Protein AF-A0A2N5A278-F1 (afdb_monomer_lite)

InterPro domains:
  IPR036259 MFS transporter superfamily [G3DSA:1.20.1250.20] (1-153)
  IPR036259 MFS transporter superfamily [SSF103473] (3-148)
  IPR044772 Nitrate transporter [PTHR23515] (12-135)

Sequence (153 aa):
TGIMIIPCVWLGFAVQDTSTPFSVFVIISLLCGFAGANFASSMANISFFFPKAKQGGALGVNGGLGNMGVSVMQLVAPLVVSVSVFAIFGGTGSEQPDGSMLYLENAAWIWVPFLIIFTLAAWFFMNDLSASKASLSEQLPVLKRLHLWIMAL

Secondary structure (DSSP, 8-state):
-GGGHHHHHHHHHHTT-TT--HHHHHHHHHHHHHHHHHHHHHHHHHHTTS-HHHHHHHHHHHHHHHHHHHHHHHHHHHHHTTS-SSGGGT---EE-TTS-EE-TTHHHHTHHHHHHHHHHHHHHH-----PPPPPHHHHGGGGG-HHHHHHH-

Structure (mmCIF, N/CA/C/O backbone):
data_AF-A0A2N5A278-F1
#
_entry.id   AF-A0A2N5A278-F1
#
loop_
_atom_site.group_PDB
_atom_site.id
_atom_site.type_symbol
_atom_site.label_atom_id
_atom_site.label_alt_id
_atom_site.label_comp_id
_atom_site.label_asym_id
_atom_site.label_entity_id
_atom_site.label_seq_id
_atom_site.pdbx_PDB_ins_code
_atom_site.Cartn_x
_atom_site.Cartn_y
_atom_site.Cartn_z
_atom_site.occupancy
_atom_site.B_iso_or_equiv
_atom_site.auth_seq_id
_atom_site.auth_comp_id
_atom_site.auth_asym_id
_atom_site.auth_atom_id
_atom_site.pdbx_PDB_model_num
ATOM 1 N N . THR A 1 1 ? -8.448 1.627 0.475 1.00 80.94 1 THR A N 1
ATOM 2 C CA . THR A 1 1 ? -7.915 0.600 -0.452 1.00 80.94 1 THR A CA 1
ATOM 3 C C . THR A 1 1 ? -7.888 1.060 -1.899 1.00 80.94 1 THR A C 1
ATOM 5 O O . THR A 1 1 ? -6.792 1.272 -2.392 1.00 80.94 1 THR A O 1
ATOM 8 N N . GLY A 1 2 ? -9.026 1.303 -2.566 1.00 89.38 2 GLY A N 1
ATOM 9 C CA . GLY A 1 2 ? -9.052 1.602 -4.013 1.00 89.38 2 GLY A CA 1
ATOM 10 C C . GLY A 1 2 ? -8.199 2.789 -4.482 1.00 89.38 2 GLY A C 1
ATOM 11 O O . GLY A 1 2 ? -7.566 2.704 -5.527 1.00 89.38 2 GLY A O 1
ATOM 12 N N . ILE A 1 3 ? -8.081 3.853 -3.677 1.00 92.88 3 ILE A N 1
ATOM 13 C CA . ILE A 1 3 ? -7.235 5.022 -3.998 1.00 92.88 3 ILE A CA 1
ATOM 14 C C . ILE A 1 3 ? -5.768 4.623 -4.256 1.00 92.88 3 ILE A C 1
ATOM 16 O O . ILE A 1 3 ? -5.098 5.278 -5.044 1.00 92.88 3 ILE A O 1
ATOM 20 N N . MET A 1 4 ? -5.276 3.530 -3.655 1.00 94.94 4 MET A N 1
ATOM 21 C CA . MET A 1 4 ? -3.883 3.072 -3.805 1.00 94.94 4 MET A CA 1
ATOM 22 C C . MET A 1 4 ? -3.556 2.516 -5.184 1.00 94.94 4 MET A C 1
ATOM 24 O O . MET A 1 4 ? -2.386 2.442 -5.542 1.00 94.94 4 MET A O 1
ATOM 28 N N . ILE A 1 5 ? -4.567 2.194 -5.990 1.00 97.25 5 ILE A N 1
ATOM 29 C CA . ILE A 1 5 ? -4.350 1.762 -7.372 1.00 97.25 5 ILE A CA 1
ATOM 30 C C . ILE A 1 5 ? -3.643 2.870 -8.164 1.00 97.25 5 ILE A C 1
ATOM 32 O O . ILE A 1 5 ? -2.734 2.578 -8.933 1.00 97.25 5 ILE A O 1
ATOM 36 N N . ILE A 1 6 ? -4.000 4.137 -7.927 1.00 97.50 6 ILE A N 1
ATOM 37 C CA . ILE A 1 6 ? -3.451 5.290 -8.654 1.00 97.50 6 ILE A CA 1
ATOM 38 C C . ILE A 1 6 ? -1.927 5.408 -8.469 1.00 97.50 6 ILE A C 1
ATOM 40 O O . ILE A 1 6 ? -1.218 5.325 -9.473 1.00 97.50 6 ILE A O 1
ATOM 44 N N . PRO A 1 7 ? -1.384 5.566 -7.241 1.00 97.69 7 PRO A N 1
ATOM 45 C CA . PRO A 1 7 ? 0.060 5.662 -7.063 1.00 97.69 7 PRO A CA 1
ATOM 46 C C . PRO A 1 7 ? 0.798 4.374 -7.443 1.00 97.69 7 PRO A C 1
ATOM 48 O O . PRO A 1 7 ? 1.907 4.476 -7.952 1.00 97.69 7 PRO A O 1
ATOM 51 N N . CYS A 1 8 ? 0.213 3.179 -7.277 1.00 97.38 8 CYS A N 1
ATOM 52 C CA . CYS A 1 8 ? 0.862 1.930 -7.702 1.00 97.38 8 CYS A CA 1
ATOM 53 C C . CYS A 1 8 ? 1.017 1.838 -9.225 1.00 97.38 8 CYS A C 1
ATOM 55 O O . CYS A 1 8 ? 2.090 1.485 -9.712 1.00 97.38 8 CYS A O 1
ATOM 57 N N . VAL A 1 9 ? -0.033 2.170 -9.983 1.00 97.75 9 VAL A N 1
ATOM 58 C CA . VAL A 1 9 ? 0.027 2.177 -11.451 1.00 97.75 9 VAL A CA 1
ATOM 59 C C . VAL A 1 9 ? 1.004 3.246 -11.931 1.00 97.75 9 VAL A C 1
ATOM 61 O O . VAL A 1 9 ? 1.872 2.946 -12.749 1.00 97.75 9 VAL A O 1
ATOM 64 N N . TRP A 1 10 ? 0.906 4.465 -11.387 1.00 98.00 10 TRP A N 1
ATOM 65 C CA . TRP A 1 10 ? 1.773 5.575 -11.780 1.00 98.00 10 TRP A CA 1
ATOM 66 C C . TRP A 1 10 ? 3.245 5.302 -11.464 1.00 98.00 10 TRP A C 1
ATOM 68 O O . TRP A 1 10 ? 4.095 5.546 -12.316 1.00 98.00 10 TRP A O 1
ATOM 78 N N . LEU A 1 11 ? 3.545 4.737 -10.288 1.00 97.94 11 LEU A N 1
ATOM 79 C CA . LEU A 1 11 ? 4.910 4.379 -9.911 1.00 97.94 11 LEU A CA 1
ATOM 80 C C . LEU A 1 11 ? 5.532 3.401 -10.902 1.00 97.94 11 LEU A C 1
ATOM 82 O O . LEU A 1 11 ? 6.676 3.614 -11.284 1.00 97.94 11 LEU A O 1
ATOM 86 N N . GLY A 1 12 ? 4.795 2.377 -11.344 1.00 96.56 12 GLY A N 1
ATOM 87 C CA . GLY A 1 12 ? 5.343 1.412 -12.295 1.00 96.56 12 GLY A CA 1
ATOM 88 C C . GLY A 1 12 ? 5.752 2.049 -13.624 1.00 96.56 12 GLY A C 1
ATOM 89 O O . GLY A 1 12 ? 6.833 1.753 -14.102 1.00 96.56 12 GLY A O 1
ATOM 90 N N . PHE A 1 13 ? 4.993 3.015 -14.151 1.00 97.25 13 PHE A N 1
ATOM 91 C CA . PHE A 1 13 ? 5.435 3.773 -15.331 1.00 97.25 13 PHE A CA 1
ATOM 92 C C . PHE A 1 13 ? 6.591 4.736 -15.020 1.00 97.25 13 PHE A C 1
ATOM 94 O O . PHE A 1 13 ? 7.543 4.837 -15.788 1.00 97.25 13 PHE A O 1
ATOM 101 N N . ALA A 1 14 ? 6.528 5.437 -13.885 1.00 97.62 14 ALA A N 1
ATOM 102 C CA . ALA A 1 14 ? 7.523 6.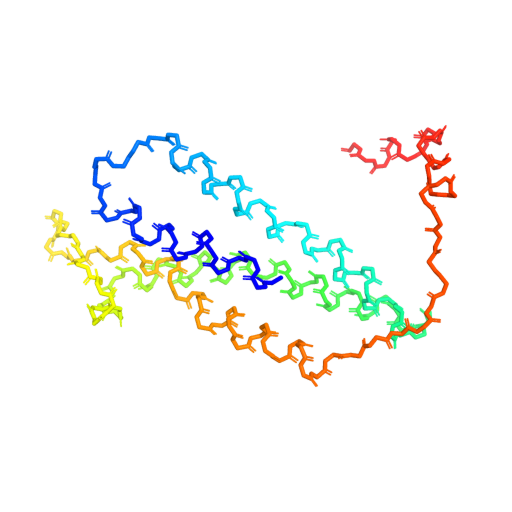435 -13.494 1.00 97.62 14 ALA A CA 1
ATOM 103 C C . ALA A 1 14 ? 8.931 5.840 -13.322 1.00 97.62 14 ALA A C 1
ATOM 105 O O . ALA A 1 14 ? 9.917 6.491 -13.657 1.00 97.62 14 ALA A O 1
ATOM 106 N N . VAL A 1 15 ? 9.045 4.604 -12.822 1.00 96.81 15 VAL A N 1
ATOM 107 C CA . VAL A 1 15 ? 10.352 3.941 -12.645 1.00 96.81 15 VAL A CA 1
ATOM 108 C C . VAL A 1 15 ? 10.974 3.448 -13.952 1.00 96.81 15 VAL A C 1
ATOM 110 O O . VAL A 1 15 ? 12.158 3.122 -13.964 1.00 96.81 15 VAL A O 1
ATOM 113 N N . GLN A 1 16 ? 10.204 3.397 -15.040 1.00 95.56 16 GLN A N 1
ATOM 114 C CA . GLN A 1 16 ? 10.696 2.981 -16.356 1.00 95.56 16 GLN A CA 1
ATOM 115 C C . GLN A 1 16 ? 11.286 4.146 -17.163 1.00 95.56 16 GLN A C 1
ATOM 117 O O . GLN A 1 16 ? 12.056 3.911 -18.092 1.00 95.56 16 GLN A O 1
ATOM 122 N N . ASP A 1 17 ? 10.954 5.392 -16.816 1.00 95.88 17 ASP A N 1
ATOM 123 C CA . ASP A 1 17 ? 11.423 6.592 -17.509 1.00 95.88 17 ASP A CA 1
ATOM 124 C C . ASP A 1 17 ? 12.460 7.346 -16.662 1.00 95.88 17 ASP A C 1
ATOM 126 O O . ASP A 1 17 ? 12.136 7.983 -15.657 1.00 95.88 17 ASP A O 1
ATOM 130 N N . THR A 1 18 ? 13.722 7.310 -17.097 1.00 95.62 18 THR A N 1
ATOM 131 C CA . THR A 1 18 ? 14.852 7.980 -16.428 1.00 95.62 18 THR A CA 1
ATOM 132 C C . THR A 1 18 ? 14.806 9.505 -16.520 1.00 95.62 18 THR A C 1
ATOM 134 O O . THR A 1 18 ? 15.546 10.179 -15.802 1.00 95.62 18 THR A O 1
ATOM 137 N N . SER A 1 19 ? 13.933 10.063 -17.364 1.00 97.81 19 SER A N 1
ATOM 138 C CA . SER A 1 19 ? 13.659 11.499 -17.423 1.00 97.81 19 SER A CA 1
ATOM 139 C C . SER A 1 19 ? 12.638 11.958 -16.375 1.00 97.81 19 SER A C 1
ATOM 141 O O . SER A 1 19 ? 12.473 13.166 -16.179 1.00 97.81 19 SER A O 1
ATOM 143 N N . THR A 1 20 ? 11.997 11.022 -15.657 1.00 98.00 20 THR A N 1
ATOM 144 C CA . THR A 1 20 ? 11.029 11.329 -14.599 1.00 98.00 20 THR A CA 1
ATOM 145 C C . THR A 1 20 ? 11.663 12.213 -13.518 1.00 98.00 20 THR A C 1
ATOM 147 O O . THR A 1 20 ? 12.588 11.783 -12.823 1.00 98.00 20 THR A O 1
ATOM 150 N N . PRO A 1 21 ? 11.159 13.443 -13.303 1.00 98.44 21 PRO A N 1
ATOM 151 C CA . PRO A 1 21 ? 11.721 14.344 -12.306 1.00 98.44 21 PRO A CA 1
ATOM 152 C C . PRO A 1 21 ? 11.546 13.822 -10.878 1.00 98.44 21 PRO A C 1
ATOM 154 O O . PRO A 1 21 ? 10.522 13.234 -10.532 1.00 98.44 21 PRO A O 1
ATOM 157 N N . PHE A 1 22 ? 12.483 14.161 -9.989 1.00 98.31 22 PHE A N 1
ATOM 158 C CA . PHE A 1 22 ? 12.391 13.817 -8.564 1.00 98.31 22 PHE A CA 1
ATOM 159 C C . PHE A 1 22 ? 11.073 14.274 -7.910 1.00 98.31 22 PHE A C 1
ATOM 161 O O . PHE A 1 22 ? 10.514 13.571 -7.070 1.00 98.31 22 PHE A O 1
ATOM 168 N N . SER A 1 23 ? 10.531 15.422 -8.327 1.00 98.50 23 SER A N 1
ATOM 169 C CA . SER A 1 23 ? 9.247 15.934 -7.832 1.00 98.50 23 SER A CA 1
ATOM 170 C C . SER A 1 23 ? 8.076 14.978 -8.086 1.00 98.50 23 SER A C 1
ATOM 172 O O . SER A 1 23 ? 7.170 14.908 -7.257 1.00 98.50 23 SER A O 1
ATOM 174 N N . VAL A 1 24 ? 8.102 14.198 -9.172 1.00 98.62 24 VAL A N 1
ATOM 175 C CA . VAL A 1 24 ? 7.091 13.167 -9.447 1.00 98.62 24 VAL A CA 1
ATOM 176 C C . VAL A 1 24 ? 7.155 12.070 -8.389 1.00 98.62 24 VAL A C 1
ATOM 178 O O . VAL A 1 24 ? 6.129 11.724 -7.806 1.00 98.62 24 VAL A O 1
ATOM 181 N N . PHE A 1 25 ? 8.354 11.587 -8.055 1.00 98.50 25 PHE A N 1
ATOM 182 C CA . PHE A 1 25 ? 8.530 10.593 -6.993 1.00 98.50 25 PHE A CA 1
ATOM 183 C C . PHE A 1 25 ? 8.109 11.121 -5.617 1.00 98.50 25 PHE A C 1
ATOM 185 O O . PHE A 1 25 ? 7.536 10.370 -4.829 1.00 98.50 25 PHE A O 1
ATOM 192 N N . VAL A 1 26 ? 8.310 12.415 -5.336 1.00 98.62 26 VAL A N 1
ATOM 193 C CA . VAL A 1 26 ? 7.792 13.052 -4.112 1.00 98.62 26 VAL A CA 1
ATOM 194 C C . VAL A 1 26 ? 6.263 13.001 -4.071 1.00 98.62 26 VAL A C 1
ATOM 196 O O . VAL A 1 26 ? 5.697 12.612 -3.051 1.00 98.62 26 VAL A O 1
ATOM 199 N N . ILE A 1 27 ? 5.583 13.335 -5.171 1.00 98.50 27 ILE A N 1
ATOM 200 C CA . ILE A 1 27 ? 4.114 13.278 -5.239 1.00 98.50 27 ILE A CA 1
ATOM 201 C C . ILE A 1 27 ? 3.623 11.837 -5.071 1.00 98.50 27 ILE A C 1
ATOM 203 O O . ILE A 1 27 ? 2.717 11.591 -4.276 1.00 98.50 27 ILE A O 1
ATOM 207 N N . ILE A 1 28 ? 4.234 10.877 -5.768 1.00 98.50 28 ILE A N 1
ATOM 208 C CA . ILE A 1 28 ? 3.888 9.456 -5.638 1.00 98.50 28 ILE A CA 1
ATOM 209 C C . ILE A 1 28 ? 4.091 8.986 -4.193 1.00 98.50 28 ILE A C 1
ATOM 211 O O . ILE A 1 28 ? 3.217 8.318 -3.647 1.00 98.50 28 ILE A O 1
ATOM 215 N N . SER A 1 29 ? 5.188 9.380 -3.544 1.00 98.06 29 SER A N 1
ATOM 216 C CA . SER A 1 29 ? 5.461 9.061 -2.138 1.00 98.06 29 SER A CA 1
ATOM 217 C C . SER A 1 29 ? 4.382 9.614 -1.198 1.00 98.06 29 SER A C 1
ATOM 219 O O . SER A 1 29 ? 3.850 8.880 -0.361 1.00 98.06 29 SER A O 1
ATOM 221 N N . LEU A 1 30 ? 3.970 10.874 -1.389 1.00 97.88 30 LEU A N 1
ATOM 222 C CA . LEU A 1 30 ? 2.860 11.476 -0.639 1.00 97.88 30 LEU A CA 1
ATOM 223 C C . LEU A 1 30 ? 1.544 10.717 -0.862 1.00 97.88 30 LEU A C 1
ATOM 225 O O . LEU A 1 30 ? 0.802 10.476 0.091 1.00 97.88 30 LEU A O 1
ATOM 229 N N . LEU A 1 31 ? 1.268 10.299 -2.101 1.00 97.50 31 LEU A N 1
ATOM 230 C CA . LEU A 1 31 ? 0.088 9.500 -2.430 1.00 97.50 31 LEU A CA 1
ATOM 231 C C . LEU A 1 31 ? 0.139 8.112 -1.778 1.00 97.50 31 LEU A C 1
ATOM 233 O O . LEU A 1 31 ? -0.858 7.686 -1.199 1.00 97.50 31 LEU A O 1
ATOM 237 N N . CYS A 1 32 ? 1.287 7.433 -1.781 1.00 96.62 32 CYS A N 1
ATOM 238 C CA . CYS A 1 32 ? 1.481 6.183 -1.039 1.00 96.62 32 CYS A CA 1
ATOM 239 C C . CYS A 1 32 ? 1.227 6.364 0.468 1.00 96.62 32 CYS A C 1
ATOM 241 O O . CYS A 1 32 ? 0.720 5.448 1.116 1.00 96.62 32 CYS A O 1
ATOM 243 N N . GLY A 1 33 ? 1.485 7.554 1.023 1.00 95.12 33 GLY A N 1
ATOM 244 C CA . GLY A 1 33 ? 1.184 7.901 2.416 1.00 95.12 33 GLY A CA 1
ATOM 245 C C . GLY A 1 33 ? -0.289 7.723 2.812 1.00 95.12 33 GLY A C 1
ATOM 246 O O . GLY A 1 33 ? -0.575 7.368 3.958 1.00 95.12 33 GLY A O 1
ATOM 247 N N . PHE A 1 34 ? -1.235 7.851 1.873 1.00 95.00 34 PHE A N 1
ATOM 248 C CA . PHE A 1 34 ? -2.651 7.558 2.140 1.00 95.00 34 PHE A CA 1
ATOM 249 C C . PHE A 1 34 ? -2.889 6.087 2.524 1.00 95.00 34 PHE A C 1
ATOM 251 O O . PHE A 1 34 ? -3.866 5.799 3.219 1.00 95.00 34 PHE A O 1
ATOM 258 N N . ALA A 1 35 ? -2.007 5.154 2.139 1.00 91.50 35 ALA A N 1
ATOM 259 C CA . ALA A 1 35 ? -2.083 3.767 2.599 1.00 91.50 35 ALA A CA 1
ATOM 260 C C . ALA A 1 35 ? -1.998 3.671 4.128 1.00 91.50 35 ALA A C 1
ATOM 262 O O . ALA A 1 35 ? -2.732 2.884 4.727 1.00 91.50 35 ALA A O 1
ATOM 263 N N . GLY A 1 36 ? -1.152 4.494 4.760 1.00 87.88 36 GLY A N 1
ATOM 264 C CA . GLY A 1 36 ? -0.948 4.495 6.211 1.00 87.88 36 GLY A CA 1
ATOM 265 C C . GLY A 1 36 ? -2.204 4.891 6.991 1.00 87.88 36 GLY A C 1
ATOM 2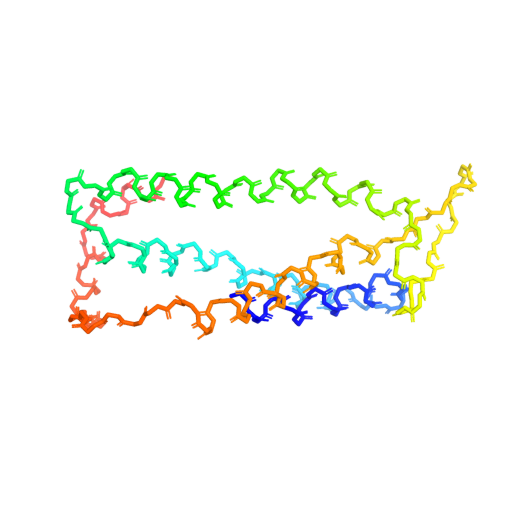66 O O . GLY A 1 36 ? -2.484 4.336 8.052 1.00 87.88 36 GLY A O 1
ATOM 267 N N . ALA A 1 37 ? -3.033 5.772 6.425 1.00 91.56 37 ALA A N 1
ATOM 268 C CA . ALA A 1 37 ? -4.297 6.180 7.036 1.00 91.56 37 ALA A CA 1
ATOM 269 C C . ALA A 1 37 ? -5.349 5.050 7.085 1.00 91.56 37 ALA A C 1
ATOM 271 O O . ALA A 1 37 ? -6.289 5.126 7.880 1.00 91.56 37 ALA A O 1
ATOM 272 N N . ASN A 1 38 ? -5.189 3.977 6.293 1.00 93.81 38 ASN A N 1
ATOM 273 C CA . ASN A 1 38 ? -6.112 2.836 6.305 1.00 93.81 38 ASN A CA 1
ATOM 274 C C . ASN A 1 38 ? -6.110 2.091 7.648 1.00 93.81 38 ASN A C 1
ATOM 276 O O . ASN A 1 38 ? -7.108 1.459 7.985 1.00 93.81 38 ASN A O 1
ATOM 280 N N . PHE A 1 39 ? -5.021 2.152 8.425 1.00 91.94 39 PHE A N 1
ATOM 281 C CA . PHE A 1 39 ? -4.967 1.488 9.728 1.00 91.94 39 PHE A CA 1
ATOM 282 C C . PHE A 1 39 ? -5.984 2.093 10.702 1.00 91.94 39 PHE A C 1
ATOM 284 O O . PHE A 1 39 ? -6.776 1.367 11.303 1.00 91.94 39 PHE A O 1
ATOM 291 N N . ALA A 1 40 ? -6.020 3.426 10.802 1.00 91.25 40 ALA A N 1
ATOM 292 C CA . ALA A 1 40 ? -6.941 4.129 11.691 1.00 91.25 40 ALA A CA 1
ATOM 293 C C . ALA A 1 40 ? -8.410 3.845 11.332 1.00 91.25 40 ALA A C 1
ATOM 295 O O . ALA A 1 40 ? -9.207 3.514 12.212 1.00 91.25 40 ALA A O 1
ATOM 296 N N . SER A 1 41 ? -8.765 3.909 10.044 1.00 92.25 41 SER A N 1
ATOM 297 C CA . SER A 1 41 ? -10.135 3.634 9.593 1.00 92.25 41 SER A CA 1
ATOM 298 C C . SER A 1 41 ? -10.519 2.155 9.729 1.00 92.25 41 SER A C 1
ATOM 300 O O . SER A 1 41 ? -11.625 1.861 10.180 1.00 92.25 41 SER A O 1
ATOM 302 N N . SER A 1 42 ? -9.611 1.224 9.420 1.00 94.06 42 SER A N 1
ATOM 303 C CA . SER A 1 42 ? -9.838 -0.224 9.550 1.00 94.06 42 SER A CA 1
ATOM 304 C C . SER A 1 42 ? -10.068 -0.644 11.004 1.00 94.06 42 SER A C 1
ATOM 306 O O . SER A 1 42 ? -11.050 -1.326 11.309 1.00 94.06 42 SER A O 1
ATOM 308 N N . MET A 1 43 ? -9.210 -0.184 11.920 1.00 94.44 43 MET A N 1
ATOM 309 C CA . MET A 1 43 ? -9.315 -0.508 13.346 1.00 94.44 43 MET A CA 1
ATOM 310 C C . MET A 1 43 ? -10.568 0.099 13.979 1.00 94.44 43 MET A C 1
ATOM 312 O O . MET A 1 43 ? -11.243 -0.569 14.765 1.00 94.44 43 MET A O 1
ATOM 316 N N . ALA A 1 44 ? -10.923 1.332 13.600 1.00 91.38 44 ALA A N 1
ATOM 317 C CA . ALA A 1 44 ? -12.178 1.939 14.025 1.00 91.38 44 ALA A CA 1
ATOM 318 C C . ALA A 1 44 ? -13.383 1.126 13.524 1.00 91.38 44 ALA A C 1
ATOM 320 O O . ALA A 1 44 ? -14.261 0.789 14.319 1.00 91.38 44 ALA A O 1
ATOM 321 N N . ASN A 1 45 ? -13.396 0.747 12.241 1.00 92.50 45 ASN A N 1
ATOM 322 C CA . ASN A 1 45 ? -14.501 0.012 11.631 1.00 92.50 45 ASN A CA 1
ATOM 323 C C . ASN A 1 45 ? -14.728 -1.358 12.286 1.00 92.50 45 ASN A C 1
ATOM 325 O O . ASN A 1 45 ? -15.829 -1.632 12.758 1.00 92.50 45 ASN A O 1
ATOM 329 N N . ILE A 1 46 ? -13.691 -2.203 12.371 1.00 93.44 46 ILE A N 1
ATOM 330 C CA . ILE A 1 46 ? -13.837 -3.586 12.858 1.00 93.44 46 ILE A CA 1
ATOM 331 C C . ILE A 1 46 ? -14.305 -3.647 14.318 1.00 93.44 46 ILE A C 1
ATOM 333 O O . ILE A 1 46 ? -14.994 -4.589 14.708 1.00 93.44 46 ILE A O 1
ATOM 337 N N . SER A 1 47 ? -13.992 -2.624 15.123 1.00 92.56 47 SER A N 1
ATOM 338 C CA . SER A 1 47 ? -14.405 -2.561 16.527 1.00 92.56 47 SER A CA 1
ATOM 339 C C . SER A 1 47 ? -15.930 -2.597 16.704 1.00 92.56 47 SER A C 1
ATOM 341 O O . SER A 1 47 ? -16.411 -3.181 17.676 1.00 92.56 47 SER A O 1
ATOM 343 N N . PHE A 1 48 ? -16.698 -2.056 15.751 1.00 92.50 48 PHE A N 1
ATOM 344 C CA . PHE A 1 48 ? -18.162 -2.032 15.814 1.00 92.50 48 PHE A CA 1
ATOM 345 C C . PHE A 1 48 ? -18.813 -3.388 15.509 1.00 92.50 48 PHE A C 1
ATOM 347 O O . PHE A 1 48 ? -19.946 -3.620 15.922 1.00 92.50 48 PHE A O 1
ATOM 354 N N . PHE A 1 49 ? -18.103 -4.302 14.840 1.00 94.44 49 PHE A N 1
ATOM 355 C CA . PHE A 1 49 ? -18.626 -5.620 14.454 1.00 94.44 49 PHE A CA 1
ATOM 356 C C . PHE A 1 49 ? -18.510 -6.674 15.556 1.00 94.44 49 PHE A C 1
ATOM 358 O O . PHE A 1 49 ? -19.115 -7.741 15.455 1.00 94.44 49 PHE A O 1
ATOM 365 N N . PHE A 1 50 ? -17.740 -6.401 16.611 1.00 95.00 50 PHE A N 1
ATOM 366 C CA . PHE A 1 50 ? -17.488 -7.358 17.683 1.00 95.00 50 PHE A CA 1
ATOM 367 C C . PHE A 1 50 ? -17.933 -6.815 19.046 1.00 95.00 50 PHE A C 1
ATOM 369 O O . PHE A 1 50 ? -17.680 -5.651 19.365 1.00 95.00 50 PHE A O 1
ATOM 376 N N . PRO A 1 51 ? -18.539 -7.654 19.909 1.00 94.81 51 PRO A N 1
ATOM 377 C CA . PRO A 1 51 ? -18.842 -7.263 21.281 1.00 94.81 51 PRO A CA 1
ATOM 378 C C . PRO A 1 51 ? -17.548 -7.018 22.065 1.00 94.81 51 PRO A C 1
ATOM 380 O O . PRO A 1 51 ? -16.528 -7.654 21.794 1.00 94.81 51 PRO A O 1
ATOM 383 N N . LYS A 1 52 ? -17.600 -6.164 23.098 1.00 94.25 52 LYS A N 1
ATOM 384 C CA . LYS A 1 52 ? -16.427 -5.755 23.904 1.00 94.25 52 LYS A CA 1
ATOM 385 C C . LYS A 1 52 ? -15.543 -6.924 24.356 1.00 94.25 52 LYS A C 1
ATOM 387 O O . LYS A 1 52 ? -14.327 -6.843 24.248 1.00 94.25 52 LYS A O 1
ATOM 392 N N . ALA A 1 53 ? -16.146 -8.039 24.776 1.00 96.88 53 ALA A N 1
ATOM 393 C CA . ALA A 1 53 ? -15.421 -9.238 25.211 1.00 96.88 53 ALA A CA 1
ATOM 394 C C . ALA A 1 53 ? -14.553 -9.893 24.112 1.00 96.88 53 ALA A C 1
ATOM 396 O O . ALA A 1 53 ? -13.613 -10.612 24.428 1.00 96.88 53 ALA A O 1
ATOM 397 N N . LYS A 1 54 ? -14.856 -9.655 22.827 1.00 97.12 54 LYS A N 1
ATOM 398 C CA . LYS A 1 54 ? -14.125 -10.199 21.667 1.00 97.12 54 LYS A CA 1
ATOM 399 C C . LYS A 1 54 ? -13.302 -9.147 20.915 1.00 97.12 54 LYS A C 1
ATOM 401 O O . LYS A 1 54 ? -12.502 -9.519 20.058 1.00 97.12 54 LYS A O 1
ATOM 406 N N . GLN A 1 55 ? -13.463 -7.858 21.230 1.00 95.50 55 GLN A N 1
ATOM 407 C CA . GLN A 1 55 ? -12.788 -6.767 20.518 1.00 95.50 55 GLN A CA 1
ATOM 408 C C . GLN A 1 55 ? -11.264 -6.882 20.578 1.00 95.50 55 GLN A C 1
ATOM 410 O O . GLN A 1 55 ? -10.621 -6.696 19.554 1.00 95.50 55 GLN A O 1
ATOM 415 N N . GLY A 1 56 ? -10.684 -7.248 21.727 1.00 96.56 56 GLY A N 1
ATOM 416 C CA . GLY A 1 56 ? -9.229 -7.406 21.849 1.00 96.56 56 GLY A CA 1
ATOM 417 C C . GLY A 1 56 ? -8.654 -8.420 20.853 1.00 96.56 56 GLY A C 1
ATOM 418 O O . GLY A 1 56 ? -7.683 -8.122 20.164 1.00 96.56 56 GLY A O 1
ATOM 419 N N . GLY A 1 57 ? -9.301 -9.582 20.708 1.00 97.75 57 GLY A N 1
ATOM 420 C CA . GLY A 1 57 ? -8.897 -10.601 19.734 1.00 97.75 57 GLY A CA 1
ATOM 421 C C . GLY A 1 57 ? -9.101 -10.151 18.285 1.00 97.75 57 GLY A C 1
ATOM 422 O O . GLY A 1 57 ? -8.193 -10.286 17.470 1.00 97.75 57 GLY A O 1
ATOM 423 N N . ALA A 1 58 ? -10.259 -9.563 17.969 1.00 97.19 58 ALA A N 1
ATOM 424 C CA . ALA A 1 58 ? -10.562 -9.088 16.617 1.00 97.19 58 ALA A CA 1
ATOM 425 C C . ALA A 1 58 ? -9.608 -7.969 16.158 1.00 97.19 58 ALA A C 1
ATOM 427 O O . ALA A 1 58 ? -9.060 -8.028 15.058 1.00 97.19 58 ALA A O 1
ATOM 428 N N . LEU A 1 59 ? -9.361 -6.979 17.022 1.00 96.50 59 LEU A N 1
ATOM 429 C CA . LEU A 1 59 ? -8.418 -5.888 16.768 1.00 96.50 59 LEU A CA 1
ATOM 430 C C . LEU A 1 59 ? -6.977 -6.404 16.696 1.00 96.50 59 LEU A C 1
ATOM 432 O O . LEU A 1 59 ? -6.220 -5.957 15.839 1.00 96.50 59 LEU A O 1
ATOM 436 N N . GLY A 1 60 ? -6.612 -7.372 17.544 1.00 97.38 60 GLY A N 1
ATOM 437 C CA . GLY A 1 60 ? -5.295 -8.007 17.526 1.00 97.38 60 GLY A CA 1
ATOM 438 C C . GLY A 1 60 ? -5.004 -8.724 16.207 1.00 97.38 60 GLY A C 1
ATOM 439 O O . GLY A 1 60 ? -3.942 -8.518 15.627 1.00 97.38 60 GLY A O 1
ATOM 440 N N . VAL A 1 61 ? -5.958 -9.501 15.685 1.00 97.94 61 VAL A N 1
ATOM 441 C CA . VAL A 1 61 ? -5.809 -10.177 14.384 1.00 97.94 61 VAL A CA 1
ATOM 442 C C . VAL A 1 61 ? -5.771 -9.165 13.238 1.00 97.94 61 VAL A C 1
ATOM 444 O O . VAL A 1 61 ? -4.867 -9.233 12.408 1.00 97.94 61 VAL A O 1
ATOM 447 N N . ASN A 1 62 ? -6.700 -8.202 13.207 1.00 97.31 62 ASN A N 1
ATOM 448 C CA . ASN A 1 62 ? -6.762 -7.192 12.146 1.00 97.31 62 ASN A CA 1
ATOM 449 C C . ASN A 1 62 ? -5.486 -6.337 12.092 1.00 97.31 62 ASN A C 1
ATOM 451 O O . ASN A 1 62 ? -4.875 -6.190 11.036 1.00 97.31 62 ASN A O 1
ATOM 455 N N . GLY A 1 63 ? -5.052 -5.809 13.238 1.00 95.88 63 GLY A N 1
ATOM 456 C CA . GLY A 1 63 ? -3.841 -5.001 13.327 1.00 95.88 63 GLY A CA 1
ATOM 457 C C . GLY A 1 63 ? -2.566 -5.820 13.122 1.00 95.88 63 GLY A C 1
ATOM 458 O O . GLY A 1 63 ? -1.652 -5.366 12.437 1.00 95.88 63 GLY A O 1
ATOM 459 N N . GLY A 1 64 ? -2.499 -7.036 13.670 1.00 95.81 64 GLY A N 1
ATOM 460 C CA . GLY A 1 64 ? -1.343 -7.923 13.533 1.00 95.81 64 GLY A CA 1
ATOM 461 C C . GLY A 1 64 ? -1.101 -8.352 12.086 1.00 95.81 64 GLY A C 1
ATOM 462 O O . GLY A 1 64 ? -0.013 -8.133 11.554 1.00 95.81 64 GLY A O 1
ATOM 463 N N . LEU A 1 65 ? -2.125 -8.896 11.420 1.00 96.12 65 LEU A N 1
ATOM 464 C CA . LEU A 1 65 ? -2.032 -9.276 10.005 1.00 96.12 65 LEU A CA 1
ATOM 465 C C . LEU A 1 65 ? -1.897 -8.054 9.090 1.00 96.12 65 LEU A C 1
ATOM 467 O O . LEU A 1 65 ? -1.184 -8.120 8.094 1.00 96.12 65 LEU A O 1
ATOM 471 N N . GLY A 1 66 ? -2.513 -6.922 9.445 1.00 95.44 66 GLY A N 1
ATOM 472 C CA . GLY A 1 66 ? -2.324 -5.665 8.723 1.00 95.44 66 GLY A CA 1
ATOM 473 C C . GLY A 1 66 ? -0.857 -5.223 8.689 1.00 95.44 66 GLY A C 1
ATOM 474 O O . GLY A 1 66 ? -0.340 -4.891 7.624 1.00 95.44 66 GLY A O 1
ATOM 475 N N . ASN A 1 67 ? -0.154 -5.291 9.825 1.00 96.50 67 ASN A N 1
ATOM 476 C CA . ASN A 1 67 ? 1.270 -4.937 9.902 1.00 96.50 67 ASN A CA 1
ATOM 477 C C . ASN A 1 67 ? 2.186 -5.939 9.178 1.00 96.50 67 ASN A C 1
ATOM 479 O O . ASN A 1 67 ? 3.239 -5.548 8.673 1.00 96.50 67 ASN A O 1
ATOM 483 N N . MET A 1 68 ? 1.774 -7.207 9.049 1.00 96.88 68 MET A N 1
ATOM 484 C CA . MET A 1 68 ? 2.493 -8.208 8.245 1.00 96.88 68 MET A CA 1
ATOM 485 C C . MET A 1 68 ? 2.599 -7.807 6.764 1.00 96.88 68 MET A C 1
ATOM 487 O O . MET A 1 68 ? 3.521 -8.236 6.074 1.00 96.88 68 MET A O 1
ATOM 491 N N . GLY A 1 69 ? 1.713 -6.935 6.270 1.00 95.62 69 GLY A N 1
ATOM 492 C CA . GLY A 1 69 ? 1.786 -6.421 4.902 1.00 95.62 69 GLY A CA 1
ATOM 493 C C . GLY A 1 69 ? 3.142 -5.796 4.550 1.00 95.62 69 GLY A C 1
ATOM 494 O O . GLY A 1 69 ? 3.588 -5.931 3.413 1.00 95.62 69 GLY A O 1
ATOM 495 N N . VAL A 1 70 ? 3.839 -5.184 5.519 1.00 96.69 70 VAL A N 1
ATOM 496 C CA . VAL A 1 70 ? 5.169 -4.589 5.297 1.00 96.69 70 VAL A CA 1
ATOM 497 C C . VAL A 1 70 ? 6.200 -5.658 4.941 1.00 96.69 70 VAL A C 1
ATOM 499 O O . VAL A 1 70 ? 6.885 -5.528 3.928 1.00 96.69 70 VAL A O 1
ATOM 502 N N . SER A 1 71 ? 6.292 -6.728 5.734 1.00 97.69 71 SER A N 1
ATOM 503 C CA . SER A 1 71 ? 7.269 -7.794 5.494 1.00 97.69 71 SER A CA 1
ATOM 504 C C . SER A 1 71 ? 6.927 -8.611 4.250 1.00 97.69 71 SER A C 1
ATOM 506 O O . SER A 1 71 ? 7.825 -8.969 3.493 1.00 97.69 71 SER A O 1
ATOM 508 N N . VAL A 1 72 ? 5.638 -8.848 3.983 1.00 98.12 72 VAL A N 1
ATOM 509 C CA . VAL A 1 72 ? 5.188 -9.505 2.745 1.00 98.12 72 VAL A CA 1
ATOM 510 C C . VAL A 1 72 ? 5.578 -8.677 1.524 1.00 98.12 72 VAL A C 1
ATOM 512 O O . VAL A 1 72 ? 6.103 -9.233 0.562 1.00 98.12 72 VAL A O 1
ATOM 515 N N . MET A 1 73 ? 5.392 -7.356 1.564 1.00 97.56 73 MET A N 1
ATOM 516 C CA . MET A 1 73 ? 5.798 -6.483 0.465 1.00 97.56 73 MET A CA 1
ATOM 517 C C . MET A 1 73 ? 7.315 -6.502 0.257 1.00 97.56 73 MET A C 1
ATOM 519 O O . MET A 1 73 ? 7.772 -6.699 -0.868 1.00 97.56 73 MET A O 1
ATOM 523 N N . GLN A 1 74 ? 8.087 -6.387 1.340 1.00 97.69 74 GLN A N 1
ATOM 524 C CA . GLN A 1 74 ? 9.552 -6.424 1.302 1.00 97.69 74 GLN A CA 1
ATOM 525 C C . GLN A 1 74 ? 10.118 -7.772 0.842 1.00 97.69 74 GLN A C 1
ATOM 527 O O . GLN A 1 74 ? 11.215 -7.803 0.296 1.00 97.69 74 GLN A O 1
ATOM 532 N N . LEU A 1 75 ? 9.389 -8.872 1.041 1.00 97.88 75 LEU A N 1
ATOM 533 C CA . LEU A 1 75 ? 9.767 -10.189 0.535 1.00 97.88 75 LEU A CA 1
ATOM 534 C C . LEU A 1 75 ? 9.398 -10.358 -0.942 1.00 97.88 75 LEU A C 1
ATOM 536 O O . LEU A 1 75 ? 10.212 -10.816 -1.737 1.00 97.88 75 LEU A O 1
ATOM 540 N N . VAL A 1 76 ? 8.162 -10.017 -1.313 1.00 97.81 76 VAL A N 1
ATOM 541 C CA . VAL A 1 76 ? 7.631 -10.281 -2.656 1.00 97.81 76 VAL A CA 1
ATOM 542 C C . VAL A 1 76 ? 8.239 -9.339 -3.689 1.00 97.81 76 VAL A C 1
ATOM 544 O O . VAL A 1 76 ? 8.589 -9.803 -4.772 1.00 97.81 76 VAL A O 1
ATOM 547 N N . ALA A 1 77 ? 8.396 -8.047 -3.378 1.00 96.94 77 ALA A N 1
ATOM 548 C CA . ALA A 1 77 ? 8.869 -7.061 -4.349 1.00 96.94 77 ALA A CA 1
ATOM 549 C C . ALA A 1 77 ? 10.246 -7.428 -4.950 1.00 96.94 77 ALA A C 1
ATOM 551 O O . ALA A 1 77 ? 10.326 -7.500 -6.175 1.00 96.94 77 ALA A O 1
ATOM 552 N N . PRO A 1 78 ? 11.292 -7.770 -4.168 1.00 95.69 78 PRO A N 1
ATOM 553 C CA . PRO A 1 78 ? 12.581 -8.197 -4.724 1.00 95.69 78 PRO A CA 1
ATOM 554 C C . PRO A 1 78 ? 12.510 -9.470 -5.576 1.00 95.69 78 PRO A C 1
ATOM 556 O O . PRO A 1 78 ? 13.289 -9.629 -6.510 1.00 95.69 78 PRO A O 1
ATOM 559 N N . LEU A 1 79 ? 11.577 -10.378 -5.279 1.00 96.25 79 LEU A N 1
ATOM 560 C CA . LEU A 1 79 ? 11.407 -11.604 -6.058 1.00 96.25 79 LEU A CA 1
ATOM 561 C C . LEU A 1 79 ? 10.785 -11.297 -7.425 1.00 96.25 79 LEU A C 1
ATOM 563 O O . LEU A 1 79 ? 11.294 -11.740 -8.454 1.00 96.25 79 LEU A O 1
ATOM 567 N N . VAL A 1 80 ? 9.711 -10.505 -7.457 1.00 96.81 80 VAL A N 1
ATOM 568 C CA . VAL A 1 80 ? 8.964 -10.257 -8.701 1.00 96.81 80 VAL A CA 1
ATOM 569 C C . VAL A 1 80 ? 9.663 -9.297 -9.661 1.00 96.81 80 VAL A C 1
ATOM 571 O O . VAL A 1 80 ? 9.365 -9.332 -10.851 1.00 96.81 80 VAL A O 1
ATOM 574 N N . VAL A 1 81 ? 10.608 -8.469 -9.203 1.00 96.88 81 VAL A N 1
ATOM 575 C CA . VAL A 1 81 ? 11.391 -7.607 -10.113 1.00 96.88 81 VAL A CA 1
ATOM 576 C C . VAL A 1 81 ? 12.386 -8.391 -10.976 1.00 96.88 81 VAL A C 1
ATOM 578 O O . VAL A 1 81 ? 12.909 -7.840 -11.932 1.00 96.88 81 VAL A O 1
ATOM 581 N N . SER A 1 82 ? 12.638 -9.671 -10.691 1.00 94.56 82 SER A N 1
ATOM 582 C CA . SER A 1 82 ? 13.550 -10.517 -11.487 1.00 94.56 82 SER A CA 1
ATOM 583 C C . SER A 1 82 ? 12.871 -11.279 -12.635 1.00 94.56 82 SER A C 1
ATOM 585 O O . SER A 1 82 ? 13.528 -11.995 -13.387 1.00 94.56 82 SER A O 1
ATOM 587 N N . VAL A 1 83 ? 11.548 -11.157 -12.775 1.00 94.12 83 VAL A N 1
ATOM 588 C CA . VAL A 1 83 ? 10.741 -11.947 -13.717 1.00 94.12 83 VAL A CA 1
ATOM 589 C C . VAL A 1 83 ? 9.879 -11.050 -14.597 1.00 94.12 83 VAL A C 1
ATOM 591 O O . VAL A 1 83 ? 9.342 -10.049 -14.143 1.00 94.12 83 VAL A O 1
ATOM 594 N N . SER A 1 84 ? 9.680 -11.421 -15.860 1.00 92.75 84 SER A N 1
ATOM 595 C CA . SER A 1 84 ? 8.910 -10.615 -16.820 1.00 92.75 84 SER A CA 1
ATOM 596 C C . SER A 1 84 ? 7.392 -10.855 -16.705 1.00 92.75 84 SER A C 1
ATOM 598 O O . SER A 1 84 ? 6.763 -11.437 -17.585 1.00 92.75 84 SER A O 1
ATOM 600 N N . VAL A 1 85 ? 6.789 -10.459 -15.578 1.00 90.56 85 VAL A N 1
ATOM 601 C CA . VAL A 1 85 ? 5.366 -10.736 -15.271 1.00 90.56 85 VAL A CA 1
ATOM 602 C C . VAL A 1 85 ? 4.412 -9.848 -16.073 1.00 90.56 85 VAL A C 1
ATOM 604 O O . VAL A 1 85 ? 3.384 -10.320 -16.555 1.00 90.56 85 VAL A O 1
ATOM 607 N N . PHE A 1 86 ? 4.743 -8.565 -16.232 1.00 93.19 86 PHE A N 1
ATOM 608 C CA . PHE A 1 86 ? 3.848 -7.557 -16.810 1.00 93.19 86 PHE A CA 1
ATOM 609 C C . PHE A 1 86 ? 4.294 -7.056 -18.194 1.00 93.19 86 PHE A C 1
ATOM 611 O O . PHE A 1 86 ? 3.924 -5.957 -18.602 1.00 93.19 86 PHE A O 1
ATOM 618 N N . ALA A 1 87 ? 5.035 -7.869 -18.957 1.00 88.31 87 ALA A N 1
ATOM 619 C CA . ALA A 1 87 ? 5.528 -7.508 -20.293 1.00 88.31 87 ALA A CA 1
ATOM 620 C C . ALA A 1 87 ? 4.419 -6.995 -21.231 1.00 88.31 87 ALA A C 1
ATOM 622 O O . ALA A 1 87 ? 4.564 -5.963 -21.880 1.00 88.31 87 ALA A O 1
ATOM 623 N N . ILE A 1 88 ? 3.260 -7.667 -21.241 1.00 88.62 88 ILE A N 1
ATOM 624 C CA . ILE A 1 88 ? 2.107 -7.284 -22.078 1.00 88.62 88 ILE A CA 1
ATOM 625 C C . ILE A 1 88 ? 1.459 -5.953 -21.664 1.00 88.62 88 ILE A C 1
ATOM 627 O O . ILE A 1 88 ? 0.703 -5.375 -22.438 1.00 88.62 88 ILE A O 1
ATOM 631 N N . PHE A 1 89 ? 1.746 -5.473 -20.452 1.00 88.94 89 PHE A N 1
ATOM 632 C CA . PHE A 1 89 ? 1.250 -4.207 -19.909 1.00 88.94 89 PHE A CA 1
ATOM 633 C C . PHE A 1 89 ? 2.296 -3.087 -19.990 1.00 88.94 89 PHE A C 1
ATOM 635 O O . PHE A 1 89 ? 2.104 -2.028 -19.399 1.00 88.94 89 PHE A O 1
ATOM 642 N N . GLY A 1 90 ? 3.382 -3.304 -20.740 1.00 84.75 90 GLY A N 1
ATOM 643 C CA . GLY A 1 90 ? 4.445 -2.322 -20.935 1.00 84.75 90 GLY A CA 1
ATOM 644 C C . GLY A 1 90 ? 5.666 -2.529 -20.044 1.00 84.75 90 GLY A C 1
ATOM 645 O O . GLY A 1 90 ? 6.497 -1.632 -19.985 1.00 84.75 90 GLY A O 1
ATOM 646 N N . GLY A 1 91 ? 5.805 -3.677 -19.370 1.00 86.69 91 GLY A N 1
ATOM 647 C CA . GLY A 1 91 ? 7.017 -4.016 -18.622 1.00 86.69 91 GLY A CA 1
ATOM 648 C C . GLY A 1 91 ? 8.213 -4.222 -19.554 1.00 86.69 91 GLY A C 1
ATOM 649 O O . GLY A 1 91 ? 8.279 -5.217 -20.278 1.00 86.69 91 GLY A O 1
ATOM 650 N N . THR A 1 92 ? 9.134 -3.261 -19.573 1.00 86.06 92 THR A N 1
ATOM 651 C CA . THR A 1 92 ? 10.268 -3.216 -20.512 1.00 86.06 92 THR A CA 1
ATOM 652 C C . THR A 1 92 ? 11.512 -3.912 -19.972 1.00 86.06 92 THR A C 1
ATOM 654 O O . THR A 1 92 ? 12.269 -4.488 -20.752 1.00 86.06 92 THR A O 1
ATOM 657 N N . GLY A 1 93 ? 11.700 -3.906 -18.650 1.00 88.44 93 GLY A N 1
ATOM 658 C CA . GLY A 1 93 ? 12.919 -4.380 -18.004 1.00 88.44 93 GLY A CA 1
ATOM 659 C C . GLY A 1 93 ? 14.160 -3.538 -18.334 1.00 88.44 93 GLY A C 1
ATOM 660 O O . GLY A 1 93 ? 14.193 -2.765 -19.290 1.00 88.44 93 GLY A O 1
ATOM 661 N N . SER A 1 94 ? 15.202 -3.690 -17.522 1.00 92.19 94 SER A N 1
ATOM 662 C CA . SER A 1 94 ? 16.507 -3.051 -17.709 1.00 92.19 94 SER A CA 1
ATOM 663 C C . SER A 1 94 ? 17.623 -4.058 -17.450 1.00 92.19 94 SER A C 1
ATOM 665 O O . SER A 1 94 ? 17.635 -4.712 -16.403 1.00 92.19 94 SER A O 1
ATOM 667 N N . GLU A 1 95 ? 18.549 -4.195 -18.398 1.00 94.88 95 GLU A N 1
ATOM 668 C CA . GLU A 1 95 ? 19.693 -5.102 -18.279 1.00 94.88 95 GLU A CA 1
ATOM 669 C C . GLU A 1 95 ? 20.667 -4.605 -17.203 1.00 94.88 95 GLU A C 1
ATOM 671 O O . GLU A 1 95 ? 20.997 -3.419 -17.126 1.00 94.88 95 GLU A O 1
ATOM 676 N N . GLN A 1 96 ? 21.102 -5.520 -16.342 1.00 95.69 96 GLN A N 1
ATOM 677 C CA . GLN A 1 96 ? 22.031 -5.260 -15.250 1.00 95.69 96 GLN A CA 1
ATOM 678 C C . GLN A 1 96 ? 23.462 -5.670 -15.634 1.00 95.69 96 GLN A C 1
ATOM 680 O O . GLN A 1 96 ? 23.653 -6.479 -16.542 1.00 95.69 96 G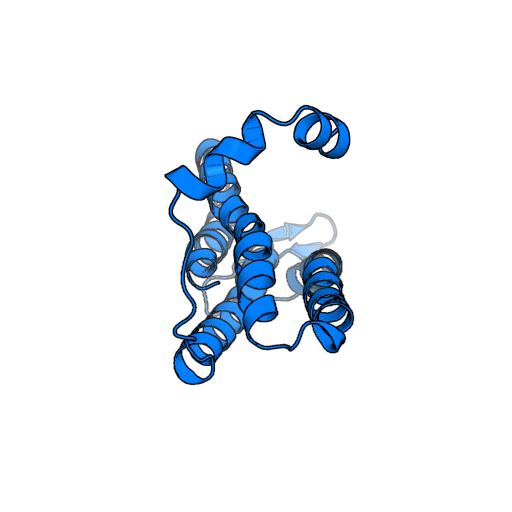LN A O 1
ATOM 685 N N . PRO A 1 97 ? 24.500 -5.168 -14.933 1.00 95.88 97 PRO A N 1
ATOM 686 C CA . PRO A 1 97 ? 25.898 -5.489 -15.247 1.00 95.88 97 PRO A CA 1
ATOM 687 C C . PRO A 1 97 ? 26.260 -6.983 -15.201 1.00 95.88 97 PRO A C 1
ATOM 689 O O . PRO A 1 97 ? 27.268 -7.383 -15.778 1.00 95.88 97 PRO A O 1
ATOM 692 N N . ASP A 1 98 ? 25.472 -7.799 -14.500 1.00 94.75 98 ASP A N 1
ATOM 693 C CA . ASP A 1 98 ? 25.635 -9.253 -14.402 1.00 94.75 98 ASP A CA 1
ATOM 694 C C . ASP A 1 98 ? 24.891 -10.034 -15.507 1.00 94.75 98 ASP A C 1
ATOM 696 O O . ASP A 1 98 ? 24.901 -11.266 -15.502 1.00 94.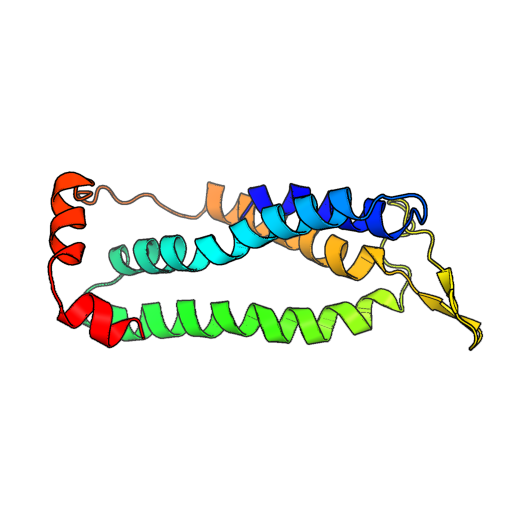75 98 ASP A O 1
ATOM 700 N N . GLY A 1 99 ? 24.260 -9.331 -16.455 1.00 93.69 99 GLY A N 1
ATOM 701 C CA . GLY A 1 99 ? 23.466 -9.898 -17.548 1.00 93.69 99 GLY A CA 1
ATOM 702 C C . GLY A 1 99 ? 22.038 -10.290 -17.153 1.00 93.69 99 GLY A C 1
ATOM 703 O O . GLY A 1 99 ? 21.302 -10.832 -17.979 1.00 93.69 99 GLY A O 1
ATOM 704 N N . SER A 1 100 ? 21.625 -10.046 -15.904 1.00 94.94 100 SER A N 1
ATOM 705 C CA . SER A 1 100 ? 20.237 -10.243 -15.480 1.00 94.94 100 SER A CA 1
ATOM 706 C C . SER A 1 100 ? 19.331 -9.098 -15.950 1.00 94.94 100 SER A C 1
ATOM 708 O O . SER A 1 100 ? 19.789 -8.003 -16.270 1.00 94.94 100 SER A O 1
ATOM 710 N N . MET A 1 101 ? 18.019 -9.345 -15.989 1.00 95.44 101 MET A N 1
ATOM 711 C CA . MET A 1 101 ? 17.012 -8.330 -16.312 1.00 95.44 101 MET A CA 1
ATOM 712 C C . MET A 1 101 ? 16.271 -7.897 -15.047 1.00 95.44 101 MET A C 1
ATOM 714 O O . MET A 1 101 ? 15.775 -8.738 -14.296 1.00 95.44 101 MET A O 1
ATOM 718 N N . LEU A 1 102 ? 16.150 -6.585 -14.844 1.00 96.69 102 LEU A N 1
ATOM 719 C CA . LEU A 1 102 ? 15.419 -5.983 -13.730 1.00 96.69 102 LEU A CA 1
ATOM 720 C C . LEU A 1 102 ? 14.140 -5.294 -14.220 1.00 96.69 102 LEU A C 1
ATOM 722 O O . LEU A 1 102 ? 14.198 -4.325 -14.971 1.00 96.69 102 LEU A O 1
ATOM 726 N N . TYR A 1 103 ? 12.994 -5.758 -13.738 1.00 97.31 103 TYR A N 1
ATOM 727 C CA . TYR A 1 103 ? 11.647 -5.255 -14.017 1.00 97.31 103 TYR A CA 1
ATOM 728 C C . TYR A 1 103 ? 11.118 -4.488 -12.799 1.00 97.31 103 TYR A C 1
ATOM 730 O O . TYR A 1 103 ? 10.296 -4.993 -12.029 1.00 97.31 103 TYR A O 1
ATOM 738 N N . LEU A 1 104 ? 11.651 -3.286 -12.559 1.00 96.56 104 LEU A N 1
ATOM 739 C CA . LEU A 1 104 ? 11.380 -2.506 -11.345 1.00 96.56 104 LEU A CA 1
ATOM 740 C C . LEU A 1 104 ? 9.895 -2.127 -11.192 1.00 96.56 104 LEU A C 1
ATOM 742 O O . LEU A 1 104 ? 9.387 -2.044 -10.072 1.00 96.56 104 LEU A O 1
ATOM 746 N N . GLU A 1 105 ? 9.178 -1.972 -12.303 1.00 96.62 105 GLU A N 1
ATOM 747 C CA . GLU A 1 105 ? 7.739 -1.708 -12.359 1.00 96.62 105 GLU A CA 1
ATOM 748 C C . GLU A 1 105 ? 6.909 -2.772 -11.622 1.00 96.62 105 GLU A C 1
ATOM 750 O O . GLU A 1 105 ? 5.894 -2.457 -10.984 1.00 96.62 105 GLU A O 1
ATOM 755 N N . ASN A 1 106 ? 7.382 -4.023 -11.609 1.00 97.56 106 ASN A N 1
ATOM 756 C CA . ASN A 1 106 ? 6.690 -5.135 -10.963 1.00 97.56 106 ASN A CA 1
ATOM 757 C C . ASN A 1 106 ? 6.564 -4.941 -9.450 1.00 97.56 106 ASN A C 1
ATOM 759 O O . ASN A 1 106 ? 5.589 -5.415 -8.865 1.00 97.56 106 ASN A O 1
ATOM 763 N N . ALA A 1 107 ? 7.500 -4.221 -8.817 1.00 97.25 107 ALA A N 1
ATOM 764 C CA . ALA A 1 107 ? 7.464 -3.946 -7.381 1.00 97.25 107 ALA A CA 1
ATOM 765 C C . ALA A 1 107 ? 6.176 -3.216 -6.959 1.00 97.25 107 ALA A C 1
ATOM 767 O O . ALA A 1 107 ? 5.683 -3.422 -5.848 1.00 97.25 107 ALA A O 1
ATOM 768 N N . ALA A 1 108 ? 5.618 -2.391 -7.852 1.00 96.81 108 ALA A N 1
ATOM 769 C CA . ALA A 1 108 ? 4.375 -1.661 -7.632 1.00 96.81 108 ALA A CA 1
ATOM 770 C C . ALA A 1 108 ? 3.168 -2.370 -8.265 1.00 96.81 108 ALA A C 1
ATOM 772 O O . ALA A 1 108 ? 2.128 -2.528 -7.620 1.00 96.81 108 ALA A O 1
ATOM 773 N N . TRP A 1 109 ? 3.300 -2.821 -9.516 1.00 97.81 109 TRP A N 1
ATOM 774 C CA . TRP A 1 109 ? 2.183 -3.381 -10.280 1.00 97.81 109 TRP A CA 1
ATOM 775 C C . TRP A 1 109 ? 1.678 -4.722 -9.755 1.00 97.81 109 TRP A C 1
ATOM 777 O O . TRP A 1 109 ? 0.486 -4.997 -9.889 1.00 97.81 109 TRP A O 1
ATOM 787 N N . ILE A 1 110 ? 2.515 -5.519 -9.078 1.00 97.69 110 ILE A N 1
ATOM 788 C CA . ILE A 1 110 ? 2.082 -6.807 -8.515 1.00 97.69 110 ILE A CA 1
ATOM 789 C C . ILE A 1 110 ? 0.913 -6.658 -7.534 1.00 97.69 110 ILE A C 1
ATOM 791 O O . ILE A 1 110 ? 0.078 -7.553 -7.429 1.00 97.69 110 ILE A O 1
ATOM 795 N N . TRP A 1 111 ? 0.805 -5.512 -6.858 1.00 97.62 111 TRP A N 1
ATOM 796 C CA . TRP A 1 111 ? -0.249 -5.241 -5.881 1.00 97.62 111 TRP A CA 1
ATOM 797 C C . TRP A 1 111 ? -1.558 -4.772 -6.520 1.00 97.62 111 TRP A C 1
ATOM 799 O O . TRP A 1 111 ? -2.613 -4.902 -5.900 1.00 97.62 111 TRP A O 1
ATOM 809 N N . VAL A 1 112 ? -1.523 -4.253 -7.752 1.00 97.88 112 VAL A N 1
ATOM 810 C CA . VAL A 1 112 ? -2.691 -3.662 -8.426 1.00 97.88 112 VAL A CA 1
ATOM 811 C C . VAL A 1 112 ? -3.841 -4.668 -8.588 1.00 97.88 112 VAL A C 1
ATOM 813 O O . VAL A 1 112 ? -4.958 -4.326 -8.188 1.00 97.88 112 VAL A O 1
ATOM 816 N N . PRO A 1 113 ? -3.625 -5.915 -9.062 1.00 97.25 113 PRO A N 1
ATOM 817 C CA . PRO A 1 113 ? -4.692 -6.913 -9.131 1.00 97.25 113 PRO A CA 1
ATOM 818 C C . PRO A 1 113 ? -5.338 -7.196 -7.769 1.00 97.25 113 PRO A C 1
ATOM 820 O O . PRO A 1 113 ? -6.563 -7.217 -7.661 1.00 97.25 113 PRO A O 1
ATOM 823 N N . PHE A 1 114 ? -4.538 -7.343 -6.707 1.00 97.69 114 PHE A N 1
ATOM 824 C CA . PHE A 1 114 ? -5.056 -7.578 -5.356 1.00 97.69 114 PHE A CA 1
ATOM 825 C C . PHE A 1 114 ? -5.842 -6.372 -4.835 1.00 97.69 114 PHE A C 1
ATOM 827 O O . PHE A 1 114 ? -6.925 -6.539 -4.277 1.00 97.69 114 PHE A O 1
ATOM 834 N N . LEU A 1 115 ? -5.344 -5.152 -5.055 1.00 98.12 115 LEU A N 1
ATOM 835 C CA . LEU A 1 115 ? -6.047 -3.925 -4.682 1.00 98.12 115 LEU A CA 1
ATOM 836 C C . LEU A 1 115 ? -7.407 -3.821 -5.377 1.00 98.12 115 LEU A C 1
ATOM 838 O O . LEU A 1 115 ? -8.378 -3.439 -4.724 1.00 98.12 115 LEU A O 1
ATOM 842 N N . ILE A 1 116 ? -7.501 -4.188 -6.658 1.00 98.19 116 ILE A N 1
ATOM 843 C CA . ILE A 1 116 ? -8.771 -4.229 -7.398 1.00 98.19 116 ILE A CA 1
ATOM 844 C C . ILE A 1 116 ? -9.701 -5.283 -6.789 1.00 98.19 116 ILE A C 1
ATOM 846 O O . ILE A 1 116 ? -10.821 -4.949 -6.399 1.00 98.19 116 ILE A O 1
ATOM 850 N N . ILE A 1 117 ? -9.227 -6.525 -6.640 1.00 98.44 117 ILE A N 1
ATOM 851 C CA . ILE A 1 117 ? -10.018 -7.643 -6.103 1.00 98.44 117 ILE A CA 1
ATOM 852 C C . ILE A 1 117 ? -10.576 -7.298 -4.720 1.00 98.44 117 ILE A C 1
ATOM 854 O O . ILE A 1 117 ? -11.779 -7.418 -4.495 1.00 98.44 117 ILE A O 1
ATOM 858 N N . PHE A 1 118 ? -9.738 -6.815 -3.801 1.00 97.75 118 PHE A N 1
ATOM 859 C CA . PHE A 1 118 ? -10.172 -6.496 -2.442 1.00 97.75 118 PHE A CA 1
ATOM 860 C C . PHE A 1 118 ? -10.979 -5.200 -2.351 1.00 97.75 118 PHE A C 1
ATOM 862 O O . PHE A 1 118 ? -11.794 -5.068 -1.441 1.00 97.75 118 PHE A O 1
ATOM 869 N N . THR A 1 119 ? -10.822 -4.261 -3.290 1.00 97.88 119 THR A N 1
ATOM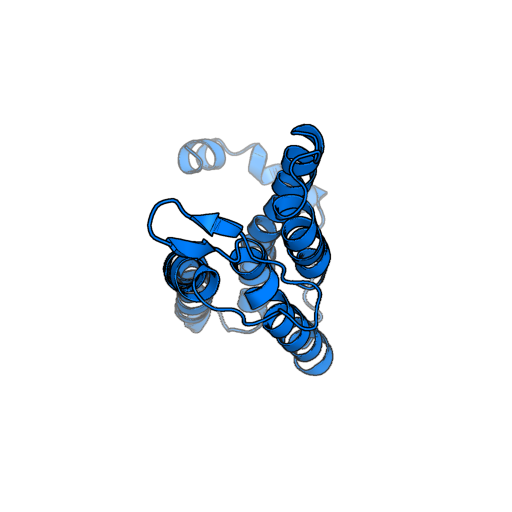 870 C CA . THR A 1 119 ? -11.723 -3.100 -3.387 1.00 97.88 119 THR A CA 1
ATOM 871 C C . THR A 1 119 ? -13.129 -3.542 -3.785 1.00 97.88 119 THR A C 1
ATOM 873 O O . THR A 1 119 ? -14.094 -3.124 -3.150 1.00 97.88 119 THR A O 1
ATOM 876 N N . LEU A 1 120 ? -13.250 -4.429 -4.777 1.00 98.19 120 LEU A N 1
ATOM 877 C CA . LEU A 1 120 ? -14.540 -4.994 -5.177 1.00 98.19 120 LEU A CA 1
ATOM 878 C C . LEU A 1 120 ? -15.134 -5.863 -4.064 1.00 98.19 120 LEU A C 1
ATOM 880 O O . LEU A 1 120 ? -16.313 -5.732 -3.749 1.00 98.19 120 LEU A O 1
ATOM 884 N N . ALA A 1 121 ? -14.321 -6.700 -3.416 1.00 98.06 121 ALA A N 1
ATOM 885 C CA . ALA A 1 121 ? -14.788 -7.525 -2.309 1.00 98.06 121 ALA A CA 1
ATOM 886 C C . ALA A 1 121 ? -15.300 -6.672 -1.137 1.00 98.06 121 ALA A C 1
ATOM 888 O O . ALA A 1 121 ? -16.359 -6.961 -0.587 1.00 98.06 121 ALA A O 1
ATOM 889 N N . ALA A 1 122 ? -14.597 -5.590 -0.791 1.00 96.69 122 ALA A N 1
ATOM 890 C CA . ALA A 1 122 ? -15.062 -4.653 0.225 1.00 96.69 122 ALA A CA 1
ATOM 891 C C . ALA A 1 122 ? -16.401 -4.011 -0.168 1.00 96.69 122 ALA A C 1
ATOM 893 O O . ALA A 1 122 ? -17.307 -3.949 0.655 1.00 96.69 122 ALA A O 1
ATOM 894 N N . TRP A 1 123 ? -16.545 -3.592 -1.428 1.00 96.75 123 TRP A N 1
ATOM 895 C CA . TRP A 1 123 ? -17.767 -2.958 -1.928 1.00 96.75 123 TRP A CA 1
ATOM 896 C C . TRP A 1 123 ? -18.994 -3.876 -1.875 1.00 96.75 123 TRP A C 1
ATOM 898 O O . TRP A 1 123 ? -20.080 -3.428 -1.522 1.00 96.75 123 TRP A O 1
ATOM 908 N N . PHE A 1 124 ? -18.835 -5.154 -2.230 1.00 97.75 124 PHE A N 1
ATOM 909 C CA . PHE A 1 124 ? -19.961 -6.087 -2.325 1.00 97.75 124 PHE A CA 1
ATOM 910 C C . PHE A 1 124 ? -20.237 -6.886 -1.047 1.00 97.75 124 PHE A C 1
ATOM 912 O O . PHE A 1 124 ? -21.366 -7.338 -0.866 1.00 97.75 124 PHE A O 1
ATOM 919 N N . PHE A 1 125 ? -19.238 -7.093 -0.182 1.00 97.44 125 PHE A N 1
ATOM 920 C CA . PHE A 1 125 ? -19.358 -8.023 0.950 1.00 97.44 125 PHE A CA 1
ATOM 921 C C . PHE A 1 125 ? -19.183 -7.388 2.331 1.00 97.44 125 PHE A C 1
ATOM 923 O O . PHE A 1 125 ? -19.506 -8.045 3.320 1.00 97.44 125 PHE A O 1
ATOM 930 N N . MET A 1 126 ? -18.689 -6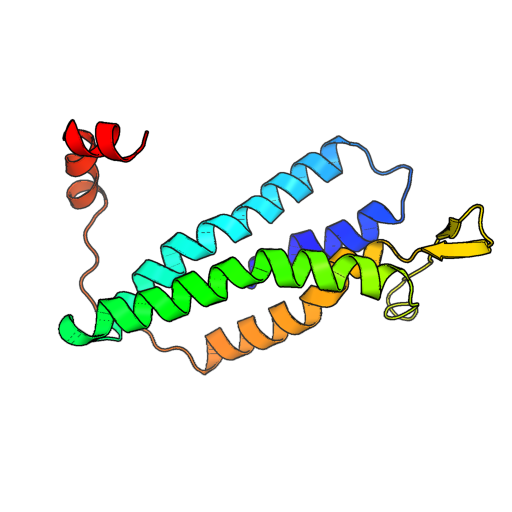.149 2.446 1.00 96.50 126 MET A N 1
ATOM 931 C CA . MET A 1 126 ? -18.686 -5.454 3.739 1.00 96.50 126 MET A CA 1
ATOM 932 C C . MET A 1 126 ? -20.025 -4.755 3.976 1.00 96.50 126 MET A C 1
ATOM 934 O O . MET A 1 126 ? -20.693 -4.317 3.045 1.00 96.50 126 MET A O 1
ATOM 938 N N . ASN A 1 127 ? -20.421 -4.656 5.243 1.00 94.31 127 ASN A N 1
ATOM 939 C CA . ASN A 1 127 ? -21.679 -4.036 5.644 1.00 94.31 127 ASN A CA 1
ATOM 940 C C . ASN A 1 127 ? -21.430 -2.687 6.318 1.00 94.31 127 ASN A C 1
ATOM 942 O O . ASN A 1 127 ? -20.403 -2.491 6.962 1.00 94.31 127 ASN A O 1
ATOM 946 N N . ASP A 1 128 ? -22.414 -1.798 6.246 1.00 90.69 128 ASP A N 1
ATOM 947 C CA . ASP A 1 128 ? -22.448 -0.582 7.049 1.00 90.69 128 ASP A CA 1
ATOM 948 C C . ASP A 1 128 ? -23.283 -0.809 8.313 1.00 90.69 128 ASP A C 1
ATOM 950 O O . ASP A 1 128 ? -24.380 -1.369 8.265 1.00 90.69 128 ASP A O 1
ATOM 954 N N . LEU A 1 129 ? -22.776 -0.350 9.457 1.00 85.06 129 LEU A N 1
ATOM 955 C CA . LEU A 1 129 ? -23.508 -0.364 10.722 1.00 85.06 129 LEU A CA 1
ATOM 956 C C . LEU A 1 129 ? -24.043 1.036 11.027 1.00 85.06 129 LEU A C 1
ATOM 958 O O . LEU A 1 129 ? -23.315 2.027 10.949 1.00 85.06 129 LEU A O 1
ATOM 962 N N . SER A 1 130 ? -25.302 1.123 11.455 1.00 78.69 130 SER A N 1
ATOM 963 C CA . SER A 1 130 ? -25.947 2.368 11.889 1.00 78.69 130 SER A CA 1
ATOM 964 C C . SER A 1 130 ? -25.514 2.773 13.308 1.00 78.69 130 SER A C 1
ATOM 966 O O . SER A 1 130 ? -26.343 2.942 14.203 1.00 78.69 130 SER A O 1
ATOM 968 N N . ALA A 1 131 ? -24.207 2.861 13.556 1.00 66.44 131 ALA A N 1
ATOM 969 C CA . ALA A 1 131 ? -23.663 3.290 14.840 1.00 66.44 131 ALA A CA 1
ATOM 970 C C . ALA A 1 131 ? -23.592 4.825 14.927 1.00 66.44 131 ALA A C 1
ATOM 972 O O . ALA A 1 131 ? -23.243 5.503 13.958 1.00 66.44 131 ALA A O 1
ATOM 973 N N . SER A 1 132 ? -23.898 5.373 16.109 1.00 64.56 132 SER A N 1
ATOM 974 C CA . SER A 1 132 ? -23.792 6.809 16.393 1.00 64.56 132 SER A CA 1
ATOM 975 C C . SER A 1 132 ? -22.339 7.271 16.267 1.00 64.56 132 SER A C 1
ATOM 977 O O . SER A 1 132 ? -21.472 6.826 17.020 1.00 64.56 132 SER A O 1
ATOM 979 N N . LYS A 1 133 ? -22.069 8.173 15.320 1.00 71.50 133 LYS A N 1
ATOM 980 C CA . LYS A 1 133 ? -20.749 8.783 15.127 1.00 71.50 133 LYS A CA 1
ATOM 981 C C . LYS A 1 133 ? -20.641 10.017 16.025 1.00 71.50 133 LYS A C 1
ATOM 983 O O . LYS A 1 133 ? -21.476 10.908 15.922 1.00 71.50 133 LYS A O 1
ATOM 988 N N . ALA A 1 134 ? -19.624 10.078 16.884 1.00 77.56 134 ALA A N 1
ATOM 989 C CA . ALA A 1 134 ? -19.331 11.285 17.659 1.00 77.56 134 ALA A CA 1
ATOM 990 C C . ALA A 1 134 ? -18.850 12.408 16.724 1.00 77.56 134 ALA A C 1
ATOM 992 O O . ALA A 1 134 ? -18.009 12.177 15.849 1.00 77.56 134 ALA A O 1
ATOM 993 N N . SER A 1 135 ? -19.358 13.621 16.917 1.00 86.50 135 SER A N 1
ATOM 994 C CA . SER A 1 135 ? -18.956 14.813 16.166 1.00 86.50 135 SER A CA 1
ATOM 995 C C . SER A 1 135 ? -17.499 15.207 16.450 1.00 86.50 135 SER A C 1
ATOM 997 O O . SER A 1 135 ? -16.932 14.866 17.489 1.00 86.50 135 SER A O 1
ATOM 999 N N . LEU A 1 136 ? -16.878 15.980 15.551 1.00 87.06 136 LEU A N 1
ATOM 1000 C CA . LEU A 1 136 ? -15.513 16.488 15.764 1.00 87.06 136 LEU A CA 1
ATOM 1001 C C . LEU A 1 136 ? -15.403 17.314 17.054 1.00 87.06 136 LEU A C 1
ATOM 1003 O O . LEU A 1 136 ? -14.439 17.168 17.803 1.00 87.06 136 LEU A O 1
ATOM 1007 N N . SER A 1 137 ? -16.417 18.130 17.351 1.00 90.00 137 SER A N 1
ATOM 1008 C CA . SER A 1 137 ? -16.497 18.909 18.591 1.00 90.00 137 SER A CA 1
ATOM 1009 C C . SER A 1 137 ? -16.499 18.046 19.851 1.00 90.00 137 SER A C 1
ATOM 1011 O O . SER A 1 137 ? -15.976 18.481 20.872 1.00 90.00 137 SER A O 1
ATOM 1013 N N . GLU A 1 138 ? -17.047 16.830 19.790 1.00 89.88 138 GLU A N 1
ATOM 1014 C CA . GLU A 1 138 ? -17.046 15.883 20.913 1.00 89.88 138 GLU A CA 1
ATOM 1015 C C . GLU A 1 138 ? -15.712 15.131 21.045 1.00 89.88 138 GLU A C 1
ATOM 1017 O O . GLU A 1 138 ? -15.358 14.706 22.144 1.00 89.88 138 GLU A O 1
ATOM 1022 N N . GLN A 1 139 ? -14.942 14.999 19.959 1.00 91.19 139 GLN A N 1
ATOM 1023 C CA . GLN A 1 139 ? -13.642 14.314 19.957 1.00 91.19 139 GLN A CA 1
ATOM 1024 C C . GLN A 1 139 ? -12.481 15.233 20.377 1.00 91.19 139 GLN A C 1
ATOM 1026 O O . GLN A 1 139 ? -11.614 14.825 21.151 1.00 91.19 139 GLN A O 1
ATOM 1031 N N . LEU A 1 140 ? -12.477 16.496 19.931 1.00 94.69 140 LEU A N 1
ATOM 1032 C CA . LEU A 1 140 ? -11.397 17.468 20.177 1.00 94.69 140 LEU A CA 1
ATOM 1033 C C . LEU A 1 140 ? -11.034 17.736 21.656 1.00 94.69 140 LEU A C 1
ATOM 1035 O O . LEU A 1 140 ? -9.859 18.009 21.919 1.00 94.69 140 LEU A O 1
ATOM 1039 N N . PRO A 1 141 ? -11.945 17.649 22.650 1.00 95.88 141 PRO A N 1
ATOM 1040 C CA . PRO A 1 141 ? -11.597 17.859 24.054 1.00 95.88 141 PRO A CA 1
ATOM 1041 C C . PRO A 1 141 ? -10.488 16.938 24.582 1.00 95.88 141 PRO A C 1
ATOM 1043 O O . PRO A 1 141 ? -9.822 17.299 25.554 1.00 95.88 141 PRO A O 1
ATOM 1046 N N . VAL A 1 142 ? -10.243 15.780 23.951 1.00 94.56 142 VAL A N 1
ATOM 1047 C CA . VAL A 1 142 ? -9.150 14.871 24.335 1.00 94.56 142 VAL A CA 1
ATOM 1048 C C . VAL A 1 142 ? -7.771 15.531 24.220 1.00 94.56 142 VAL A C 1
ATOM 1050 O O . VAL A 1 142 ? -6.908 15.261 25.051 1.00 94.56 142 VAL A O 1
ATOM 1053 N N . LEU A 1 143 ? -7.591 16.469 23.279 1.00 96.50 143 LEU A N 1
ATOM 1054 C CA . LEU A 1 143 ? -6.328 17.185 23.048 1.00 96.50 143 LEU A CA 1
ATOM 1055 C C . LEU A 1 143 ? -5.903 18.056 24.239 1.00 96.50 143 LEU A C 1
ATOM 1057 O O . LEU A 1 143 ? -4.732 18.399 24.375 1.00 96.50 143 LEU A O 1
ATOM 1061 N N . LYS A 1 144 ? -6.841 18.402 25.130 1.00 96.56 144 LYS A N 1
ATOM 1062 C CA . LYS A 1 144 ? -6.554 19.161 26.357 1.00 96.56 144 LYS A CA 1
ATOM 1063 C C . LYS A 1 144 ? -5.961 18.290 27.472 1.00 96.56 144 LYS A C 1
ATOM 1065 O O . LYS A 1 144 ? -5.532 18.821 28.493 1.00 96.56 144 LYS A O 1
ATOM 1070 N N . ARG A 1 145 ? -5.968 16.959 27.328 1.00 96.69 145 ARG A N 1
ATOM 1071 C CA . ARG A 1 145 ? -5.487 16.032 28.361 1.00 96.69 145 ARG A CA 1
ATOM 1072 C C . ARG A 1 145 ? -3.982 15.832 28.229 1.00 96.69 145 ARG A C 1
ATOM 1074 O O . ARG A 1 145 ? -3.526 15.270 27.242 1.00 96.69 145 ARG A O 1
ATOM 1081 N N . LEU A 1 146 ? -3.219 16.193 29.261 1.00 97.06 146 LEU A N 1
ATOM 1082 C CA . LEU A 1 146 ? -1.762 16.000 29.285 1.00 97.06 146 LEU A CA 1
ATOM 1083 C C . LEU A 1 146 ? -1.355 14.537 29.036 1.00 97.06 146 LEU A C 1
ATOM 1085 O O . LEU A 1 146 ? -0.426 14.280 28.281 1.00 97.06 146 LEU A O 1
ATOM 1089 N N . HIS A 1 147 ? -2.086 13.578 29.616 1.00 97.75 147 HIS A N 1
ATOM 1090 C CA . HIS A 1 147 ? -1.807 12.150 29.427 1.00 97.75 147 HIS A CA 1
ATOM 1091 C C . HIS A 1 147 ? -1.878 11.703 27.959 1.00 97.75 147 HIS A C 1
ATOM 1093 O O . HIS A 1 147 ? -1.184 10.762 27.602 1.00 97.75 147 HIS A O 1
ATOM 1099 N N . LEU A 1 148 ? -2.672 12.366 27.105 1.00 96.81 148 LEU A N 1
ATOM 1100 C CA . LEU A 1 148 ? -2.677 12.067 25.670 1.00 96.81 148 LEU A CA 1
ATOM 1101 C C . LEU A 1 148 ? -1.289 12.310 25.070 1.00 96.81 148 LEU A C 1
ATOM 1103 O O . LEU A 1 148 ? -0.766 11.455 24.368 1.00 96.81 148 LEU A O 1
ATOM 1107 N N . TRP A 1 149 ? -0.700 13.466 25.378 1.00 96.94 149 TRP A N 1
ATOM 1108 C CA . TRP A 1 149 ? 0.603 13.867 24.861 1.00 96.94 149 TRP A CA 1
ATOM 1109 C C . TRP A 1 149 ? 1.733 13.027 25.448 1.00 96.94 149 TRP A C 1
ATOM 1111 O O . TRP A 1 149 ? 2.633 12.648 24.715 1.00 96.94 149 TRP A O 1
ATOM 1121 N N . ILE A 1 150 ? 1.654 12.673 26.736 1.00 96.88 150 ILE A N 1
ATOM 1122 C CA . ILE A 1 150 ? 2.649 11.798 27.375 1.00 96.88 150 ILE A CA 1
ATOM 1123 C C . ILE A 1 150 ? 2.668 10.409 26.724 1.00 96.88 150 ILE A C 1
ATOM 1125 O O . ILE A 1 150 ? 3.741 9.861 26.521 1.00 96.88 150 ILE A O 1
ATOM 1129 N N . MET A 1 151 ? 1.505 9.847 26.382 1.00 96.44 151 MET A N 1
ATOM 1130 C CA . MET A 1 151 ? 1.413 8.513 25.771 1.00 96.44 151 MET A CA 1
ATOM 1131 C C . MET A 1 151 ? 1.718 8.496 24.265 1.00 96.44 151 MET A C 1
ATOM 1133 O O . MET A 1 151 ? 1.819 7.417 23.690 1.00 96.44 151 MET A O 1
ATOM 1137 N N . ALA A 1 152 ? 1.787 9.663 23.617 1.00 94.12 152 ALA A N 1
ATOM 1138 C CA . ALA A 1 152 ? 2.087 9.791 22.190 1.00 94.12 152 ALA A CA 1
ATOM 1139 C C . ALA A 1 152 ? 3.589 9.955 21.893 1.00 94.12 152 ALA A C 1
ATOM 1141 O O . ALA A 1 152 ? 3.972 9.869 20.726 1.00 94.12 152 ALA A O 1
ATOM 1142 N N . LEU A 1 153 ? 4.399 10.235 22.922 1.00 78.31 153 LEU A N 1
ATOM 1143 C CA . LEU A 1 153 ? 5.864 10.253 22.860 1.00 78.31 153 LEU A CA 1
ATOM 1144 C C . LEU A 1 153 ? 6.416 8.823 22.845 1.00 78.31 153 LEU A C 1
ATOM 1146 O O . LEU A 1 153 ? 7.404 8.609 22.109 1.00 78.31 153 LEU A O 1
#

Organism: Klebsiella variicola (NCBI:txid244366)

Foldseek 3Di:
DLLLLVLLQVVLVLVVDPVRDPVSVVVSVVSVVVVVVVLVVVLVVQQVVDDPVCSVVSSCVSVVVSVVVVVVLVVVLVVQQQDPPCVVVPQDWDQDPVRGTGRNSCSRVVCNVVSVVVVVCCVPPPDDDPDDDDDPVRVVVVVVDPVVVVVVD

pLDDT: mean 94.33, std 5.57, range [64.56, 98.62]

Radius of gyration: 20.11 Å; chains: 1; bounding box: 52×31×52 Å